Protein AF-A0AAV0NEY0-F1 (afdb_monomer_lite)

Secondary structure (DSSP, 8-state):
----------PPPPPP---PPP-----------------PPPPTTTTTTTS----HHHHHHHHT-HHHHHHHHHHHHHHHS--TTSS-HHHHHHHHHHHHHHHHHTT-GGGSHHHHHHHHHHHHHTTTHHHHGGGGSTHHHHHHHHHHHHHHHTT----S---

pLDDT: mean 70.4, std 19.92, range [29.7, 95.31]

Organism: NCBI:txid586396

Structure (mmCIF, N/CA/C/O backbone):
data_AF-A0AAV0NEY0-F1
#
_entry.id   AF-A0AAV0NEY0-F1
#
loop_
_atom_site.group_PDB
_atom_site.id
_atom_site.type_symbol
_atom_site.label_atom_id
_atom_site.label_alt_id
_atom_site.label_comp_id
_atom_site.label_asym_id
_atom_site.label_entity_id
_atom_site.label_seq_id
_atom_site.pdbx_PDB_ins_code
_atom_site.Cartn_x
_atom_site.Cartn_y
_atom_site.Cartn_z
_atom_site.occupancy
_atom_site.B_iso_or_equiv
_atom_site.auth_seq_id
_atom_site.auth_comp_id
_atom_site.auth_asym_id
_atom_site.auth_atom_id
_atom_site.pdbx_PDB_model_num
ATOM 1 N N . MET A 1 1 ? -3.035 18.380 -6.832 1.00 39.62 1 MET A N 1
ATOM 2 C CA . MET A 1 1 ? -4.337 18.081 -7.464 1.00 39.62 1 MET A CA 1
ATOM 3 C C . MET A 1 1 ? -4.762 16.718 -6.948 1.00 39.62 1 MET A C 1
ATOM 5 O O . MET A 1 1 ? -4.018 15.770 -7.133 1.00 39.62 1 MET A O 1
ATOM 9 N N . HIS A 1 2 ? -5.847 16.659 -6.173 1.00 39.97 2 HIS A N 1
ATOM 10 C CA . HIS A 1 2 ? -6.331 15.442 -5.515 1.00 39.97 2 HIS A CA 1
ATOM 11 C C . HIS A 1 2 ? -7.293 14.680 -6.433 1.00 39.97 2 HIS A C 1
ATOM 13 O O . HIS A 1 2 ? -8.172 15.300 -7.026 1.00 39.97 2 HIS A O 1
ATOM 19 N N . ALA A 1 3 ? -7.174 13.353 -6.484 1.00 38.28 3 ALA A N 1
ATOM 20 C CA . ALA A 1 3 ? -8.188 12.465 -7.046 1.00 38.28 3 ALA A CA 1
ATOM 21 C C . ALA A 1 3 ? -8.306 11.209 -6.170 1.00 38.28 3 ALA A C 1
ATOM 23 O O . ALA A 1 3 ? -7.830 10.131 -6.505 1.00 38.28 3 ALA A O 1
ATOM 24 N N . ILE A 1 4 ? -8.952 11.377 -5.016 1.00 48.00 4 ILE A N 1
ATOM 25 C CA . ILE A 1 4 ? -9.685 10.286 -4.374 1.00 48.00 4 ILE A CA 1
ATOM 26 C C . ILE A 1 4 ? -10.918 10.062 -5.248 1.00 48.00 4 ILE A C 1
ATOM 28 O O . ILE A 1 4 ? -11.619 11.019 -5.583 1.00 48.00 4 ILE A O 1
ATOM 32 N N . ILE A 1 5 ? -11.169 8.816 -5.640 1.00 46.72 5 ILE A N 1
ATOM 33 C CA . ILE A 1 5 ? -12.370 8.420 -6.376 1.00 46.72 5 ILE A CA 1
ATOM 34 C C . ILE A 1 5 ? -13.598 8.813 -5.540 1.00 46.72 5 ILE A C 1
ATOM 36 O O . ILE A 1 5 ? -13.922 8.190 -4.532 1.00 46.72 5 ILE A O 1
ATOM 40 N N . PHE A 1 6 ? -14.257 9.893 -5.957 1.00 36.44 6 PHE A N 1
ATOM 41 C CA . PHE A 1 6 ? -15.523 10.373 -5.420 1.00 36.44 6 PHE A CA 1
ATOM 42 C C . PHE A 1 6 ? -16.633 9.496 -6.014 1.00 36.44 6 PHE A C 1
ATOM 44 O O . PHE A 1 6 ? -16.934 9.594 -7.204 1.00 36.44 6 PHE A O 1
ATOM 51 N N . MET A 1 7 ? -17.273 8.646 -5.209 1.00 42.25 7 MET A N 1
ATOM 52 C CA . MET A 1 7 ? -18.620 8.194 -5.556 1.00 42.25 7 MET A CA 1
ATOM 53 C C . MET A 1 7 ? -19.558 9.377 -5.307 1.00 42.25 7 MET A C 1
ATOM 55 O O . MET A 1 7 ? -19.801 9.779 -4.171 1.00 42.25 7 MET A O 1
ATOM 59 N N . SER A 1 8 ? -20.004 9.985 -6.404 1.00 31.88 8 SER A N 1
ATOM 60 C CA . SER A 1 8 ? -20.960 11.089 -6.440 1.00 31.88 8 SER A CA 1
ATOM 61 C C . SER A 1 8 ? -22.253 10.708 -5.711 1.00 31.88 8 SER A C 1
ATOM 63 O O . SER A 1 8 ? -23.008 9.849 -6.165 1.00 31.88 8 SER A O 1
ATOM 65 N N . SER A 1 9 ? -22.503 11.349 -4.569 1.00 35.34 9 SER A N 1
ATOM 66 C CA . SER A 1 9 ? -23.762 11.249 -3.835 1.00 35.34 9 SER A CA 1
ATOM 67 C C . SER A 1 9 ? -24.767 12.202 -4.480 1.00 35.34 9 SER A C 1
ATOM 69 O O . SER A 1 9 ? -24.727 13.414 -4.267 1.00 35.34 9 SER A O 1
ATOM 71 N N . SER A 1 10 ? -25.638 11.664 -5.332 1.00 36.41 10 SER A N 1
ATOM 72 C CA . SER A 1 10 ? -26.775 12.419 -5.860 1.00 36.41 10 SER A CA 1
ATOM 73 C C . SER A 1 10 ? -27.861 12.468 -4.787 1.00 36.41 10 SER A C 1
ATOM 75 O O . SER A 1 10 ? -28.481 11.458 -4.463 1.00 36.41 10 SER A O 1
ATOM 77 N N . SER A 1 11 ? -28.040 13.654 -4.208 1.00 42.50 11 SER A N 1
ATOM 78 C CA . SER A 1 11 ? -29.039 13.944 -3.182 1.00 42.50 11 SER A CA 1
ATOM 79 C C . SER A 1 11 ? -30.448 13.876 -3.780 1.00 42.50 11 SER A C 1
ATOM 81 O O . SER A 1 11 ? -30.769 14.631 -4.698 1.00 42.50 11 SER A O 1
ATOM 83 N N . LEU A 1 12 ? -31.291 12.973 -3.274 1.00 43.56 12 LEU A N 1
ATOM 84 C CA . LEU A 1 12 ? -32.730 12.973 -3.556 1.00 43.56 12 LEU A CA 1
ATOM 85 C C . LEU A 1 12 ? -33.436 13.949 -2.596 1.00 43.56 12 LEU A C 1
ATOM 87 O O . LEU A 1 12 ? -33.081 13.996 -1.416 1.00 43.56 12 LEU A O 1
ATOM 91 N N . PRO A 1 13 ? -34.428 14.732 -3.057 1.00 36.19 13 PRO A N 1
ATOM 92 C CA . PRO A 1 13 ? -35.074 15.737 -2.226 1.00 36.19 13 PRO A CA 1
ATOM 93 C C . PRO A 1 13 ? -36.064 15.102 -1.237 1.00 36.19 13 PRO A C 1
ATOM 95 O O . PRO A 1 13 ? -36.826 14.199 -1.582 1.00 36.19 13 PRO A O 1
ATOM 98 N N . LEU A 1 14 ? -36.070 15.619 -0.006 1.00 41.03 14 LEU A N 1
ATOM 99 C CA . LEU A 1 14 ? -37.072 15.323 1.022 1.00 41.03 14 LEU A CA 1
ATOM 100 C C . LEU A 1 14 ? -38.441 15.892 0.607 1.00 41.03 14 LEU A C 1
ATOM 102 O O . LEU A 1 14 ? -38.511 17.078 0.267 1.00 41.03 14 LEU A O 1
ATOM 106 N N . PRO A 1 15 ? -39.543 15.122 0.676 1.00 37.88 15 PRO A N 1
ATOM 107 C CA . PRO A 1 15 ? -40.864 15.695 0.503 1.00 37.88 15 PRO A CA 1
ATOM 108 C C . PRO A 1 15 ? -41.267 16.457 1.772 1.00 37.88 15 PRO A C 1
ATOM 110 O O . PRO A 1 15 ? -41.197 15.951 2.892 1.00 37.88 15 PRO A O 1
ATOM 113 N N . SER A 1 16 ? -41.663 17.708 1.547 1.00 36.06 16 SER A N 1
ATOM 114 C CA . SER A 1 16 ? -42.176 18.660 2.526 1.00 36.06 16 SER A CA 1
ATOM 115 C C . SER A 1 16 ? -43.417 18.132 3.247 1.00 36.06 16 SER A C 1
ATOM 117 O O . SER A 1 16 ? -44.298 17.528 2.634 1.00 36.06 16 SER A O 1
ATOM 119 N N . ALA A 1 17 ? -43.495 18.418 4.546 1.00 46.75 17 ALA A N 1
ATOM 120 C CA . ALA A 1 17 ? -44.672 18.196 5.369 1.00 46.75 17 ALA A CA 1
ATOM 121 C C . ALA A 1 17 ? -45.872 18.959 4.785 1.00 46.75 17 ALA A C 1
ATOM 123 O O . ALA A 1 17 ? -45.926 20.187 4.832 1.00 46.75 17 ALA A O 1
ATOM 124 N N . ALA A 1 18 ? -46.840 18.226 4.239 1.00 35.94 18 ALA A N 1
ATOM 125 C CA . ALA A 1 18 ? -48.135 18.761 3.854 1.00 35.94 18 ALA A CA 1
ATOM 126 C C . ALA A 1 18 ? -49.221 18.034 4.654 1.00 35.94 18 ALA A C 1
ATOM 128 O O . ALA A 1 18 ? -49.431 16.833 4.515 1.00 35.94 18 ALA A O 1
ATOM 129 N N . ASN A 1 19 ? -49.837 18.814 5.538 1.00 42.97 19 ASN A N 1
ATOM 130 C CA . ASN A 1 19 ? -51.010 18.561 6.367 1.00 42.97 19 ASN A CA 1
ATOM 131 C C . ASN A 1 19 ? -51.963 17.455 5.876 1.00 42.97 19 ASN A C 1
ATOM 133 O O . ASN A 1 19 ? -52.515 17.544 4.781 1.00 42.97 19 ASN A O 1
ATOM 137 N N . SER A 1 20 ? -52.282 16.507 6.759 1.00 35.06 20 SER A N 1
ATOM 138 C CA . SER A 1 20 ? -53.486 15.681 6.630 1.00 35.06 20 SER A CA 1
ATOM 139 C C . SER A 1 20 ? -54.696 16.441 7.188 1.00 35.06 20 SER A C 1
ATOM 141 O O . SER A 1 20 ? -54.659 16.823 8.361 1.00 35.06 20 SER A O 1
ATOM 143 N N . PRO A 1 21 ? -55.799 16.629 6.439 1.00 34.28 21 PRO A N 1
ATOM 144 C CA . PRO A 1 21 ? -57.088 16.865 7.061 1.00 34.28 21 PRO A CA 1
ATOM 145 C C . PRO A 1 21 ? -57.652 15.526 7.551 1.00 34.28 21 PRO A C 1
ATOM 147 O O . PRO A 1 21 ? -57.571 14.499 6.877 1.00 34.28 21 PRO A O 1
ATOM 150 N N . ALA A 1 22 ? -58.218 15.539 8.755 1.00 47.09 22 ALA A N 1
ATOM 151 C CA . ALA A 1 22 ? -58.978 14.423 9.290 1.00 47.09 22 ALA A CA 1
ATOM 152 C C . ALA A 1 22 ? -60.192 14.137 8.393 1.00 47.09 22 ALA A C 1
ATOM 154 O O . ALA A 1 22 ? -60.943 15.046 8.042 1.00 47.09 22 ALA A O 1
ATOM 155 N N . THR A 1 23 ? -60.431 12.874 8.050 1.00 29.70 23 THR A N 1
ATOM 156 C CA . THR A 1 23 ? -61.740 12.433 7.555 1.00 29.70 23 THR A CA 1
ATOM 157 C C . THR A 1 23 ? -62.033 11.052 8.126 1.00 29.70 23 THR A C 1
ATOM 159 O O . THR A 1 23 ? -61.378 10.067 7.800 1.00 29.70 23 THR A O 1
ATOM 162 N N . GLN A 1 24 ? -62.995 11.022 9.048 1.00 40.56 24 GLN A N 1
ATOM 163 C CA . GLN A 1 24 ? -63.669 9.816 9.515 1.00 40.56 24 GLN A CA 1
ATOM 164 C C . GLN A 1 24 ? -64.516 9.262 8.368 1.00 40.56 24 GLN A C 1
ATOM 166 O O . GLN A 1 24 ? -65.344 10.011 7.860 1.00 40.56 24 GLN A O 1
ATOM 171 N N . THR A 1 25 ? -64.404 7.971 8.036 1.00 30.59 25 THR A N 1
ATOM 172 C CA . THR A 1 25 ? -65.484 7.271 7.320 1.00 30.59 25 THR A CA 1
ATOM 173 C C . THR A 1 25 ? -65.617 5.825 7.792 1.00 30.59 25 THR A C 1
ATOM 175 O O . THR A 1 25 ? -64.640 5.127 8.047 1.00 30.59 25 THR A O 1
ATOM 178 N N . GLN A 1 26 ? -66.883 5.454 7.958 1.00 35.09 26 GLN A N 1
ATOM 179 C CA . GLN A 1 26 ? -67.459 4.286 8.607 1.00 35.09 26 GLN A CA 1
ATOM 180 C C . GLN A 1 26 ? -67.212 2.950 7.893 1.00 35.09 26 GLN A C 1
ATOM 182 O O . GLN A 1 26 ? -66.970 2.878 6.691 1.00 35.09 26 GLN A O 1
ATOM 187 N N . ALA A 1 27 ? -67.369 1.892 8.689 1.00 43.31 27 ALA A N 1
ATOM 188 C CA . ALA A 1 27 ? -67.372 0.489 8.310 1.00 43.31 27 ALA A CA 1
ATOM 189 C C . ALA A 1 27 ? -68.385 0.147 7.204 1.00 43.31 27 ALA A C 1
ATOM 191 O O . ALA A 1 27 ? -69.557 0.498 7.307 1.00 43.31 27 ALA A O 1
ATOM 192 N N . THR A 1 28 ? -67.959 -0.665 6.234 1.00 32.72 28 THR A N 1
ATOM 193 C CA . THR A 1 28 ? -68.831 -1.618 5.531 1.00 32.72 28 THR A CA 1
ATOM 194 C C . THR A 1 28 ? -68.066 -2.909 5.244 1.00 32.72 28 THR A C 1
ATOM 196 O O . THR A 1 28 ? -66.863 -2.911 4.999 1.00 32.72 28 THR A O 1
ATOM 199 N N . ALA A 1 29 ? -68.787 -4.017 5.389 1.00 45.91 29 ALA A N 1
ATOM 200 C CA . ALA A 1 29 ? -68.299 -5.380 5.306 1.00 45.91 29 ALA A CA 1
ATOM 201 C C . ALA A 1 29 ? -68.109 -5.852 3.856 1.00 45.91 29 ALA A C 1
ATOM 203 O O . ALA A 1 29 ? -68.931 -5.549 2.996 1.00 45.91 29 ALA A O 1
ATOM 204 N N . GLY A 1 30 ? -67.096 -6.701 3.651 1.00 42.84 30 GLY A N 1
ATOM 205 C CA . GLY A 1 30 ? -67.006 -7.621 2.516 1.00 42.84 30 GLY A CA 1
ATOM 206 C C . GLY A 1 30 ? -65.854 -7.346 1.552 1.00 42.84 30 GLY A C 1
ATOM 207 O O . GLY A 1 30 ? -65.965 -6.487 0.688 1.00 42.84 30 GLY A O 1
ATOM 208 N N . THR A 1 31 ? -64.773 -8.120 1.688 1.00 35.53 31 THR A N 1
ATOM 209 C CA . THR A 1 31 ? -64.088 -8.932 0.653 1.00 35.53 31 THR A CA 1
ATOM 210 C C . THR A 1 31 ? -62.729 -9.331 1.235 1.00 35.53 31 THR A C 1
ATOM 212 O O . THR A 1 31 ? -61.956 -8.490 1.684 1.00 35.53 31 THR A O 1
ATOM 215 N N . VAL A 1 32 ? -62.486 -10.639 1.335 1.00 51.59 32 VAL A N 1
ATOM 216 C CA . VAL A 1 32 ? -61.225 -11.210 1.820 1.00 51.59 32 VAL A CA 1
ATOM 217 C C . VAL A 1 32 ? -60.189 -11.034 0.715 1.00 51.59 32 VAL A C 1
ATOM 219 O O . VAL A 1 32 ? -60.014 -11.913 -0.124 1.00 51.59 32 VAL A O 1
ATOM 222 N N . ASP A 1 33 ? -59.514 -9.890 0.709 1.00 45.00 33 ASP A N 1
ATOM 223 C CA . ASP A 1 33 ? -58.322 -9.708 -0.105 1.00 45.00 33 ASP A CA 1
ATOM 224 C C . ASP A 1 33 ? -57.155 -10.366 0.625 1.00 45.00 33 ASP A C 1
ATOM 226 O O . ASP A 1 33 ? -56.686 -9.916 1.673 1.00 45.00 33 ASP A O 1
ATOM 230 N N . HIS A 1 34 ? -56.717 -11.495 0.078 1.00 52.09 34 HIS A N 1
ATOM 231 C CA . HIS A 1 34 ? -55.514 -12.196 0.488 1.00 52.09 34 HIS A CA 1
ATOM 232 C C . HIS A 1 34 ? -54.315 -11.285 0.190 1.00 52.09 34 HIS A C 1
ATOM 234 O O . HIS A 1 34 ? -53.709 -11.366 -0.878 1.00 52.09 34 HIS A O 1
ATOM 240 N N . VAL A 1 35 ? -53.988 -10.375 1.113 1.00 61.19 35 VAL A N 1
ATOM 241 C CA . VAL A 1 35 ? -52.752 -9.593 1.057 1.00 61.19 35 VAL A CA 1
ATOM 242 C C . VAL A 1 35 ? -51.623 -10.608 1.061 1.00 61.19 35 VAL A C 1
ATOM 244 O O . VAL A 1 35 ? -51.331 -11.234 2.080 1.00 61.19 35 VAL A O 1
ATOM 247 N N . SER A 1 36 ? -51.032 -10.827 -0.112 1.00 55.56 36 SER A N 1
ATOM 248 C CA . SER A 1 36 ? -49.870 -11.681 -0.279 1.00 55.56 36 SER A CA 1
ATOM 249 C C . SER A 1 36 ? -48.720 -11.005 0.457 1.00 55.56 36 SER A C 1
ATOM 251 O O . SER A 1 36 ? -48.014 -10.157 -0.084 1.00 55.56 36 SER A O 1
ATOM 253 N N . SER A 1 37 ? -48.617 -11.316 1.748 1.00 59.84 37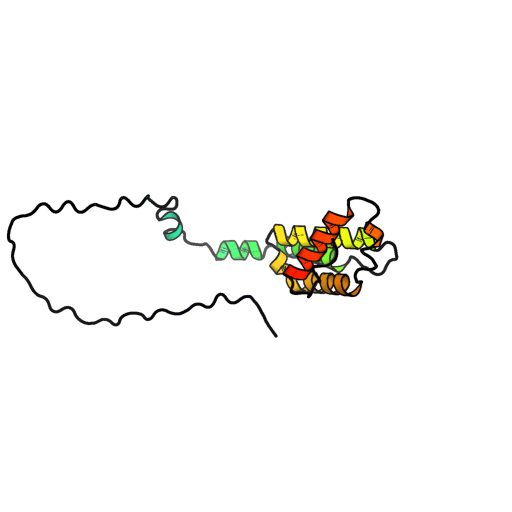 SER A N 1
ATOM 254 C CA . SER A 1 37 ? -47.580 -10.836 2.642 1.00 59.84 37 SER A CA 1
ATOM 255 C C . SER A 1 37 ? -46.258 -11.347 2.090 1.00 59.84 37 SER A C 1
ATOM 257 O O . SER A 1 37 ? -45.952 -12.536 2.178 1.00 59.84 37 SER A O 1
ATOM 259 N N . ALA A 1 38 ? -45.513 -10.469 1.420 1.00 65.81 38 ALA A N 1
ATOM 260 C CA . ALA A 1 38 ? -44.189 -10.797 0.929 1.00 65.81 38 ALA A CA 1
ATOM 261 C C . ALA A 1 38 ? -43.326 -11.170 2.140 1.00 65.81 38 ALA A C 1
ATOM 263 O O . ALA A 1 38 ? -42.971 -10.313 2.950 1.00 65.81 38 ALA A O 1
ATOM 264 N N . SER A 1 39 ? -43.021 -12.461 2.288 1.00 70.50 39 SER A N 1
ATOM 265 C CA . SER A 1 39 ? -42.171 -12.975 3.356 1.00 70.50 39 SER A CA 1
ATOM 266 C C . SER A 1 39 ? -40.723 -12.589 3.062 1.00 70.50 39 SER A C 1
ATOM 268 O O . SER A 1 39 ? -39.944 -13.382 2.527 1.00 70.50 39 SER A O 1
ATOM 270 N N . LEU A 1 40 ? -40.361 -11.340 3.348 1.00 76.81 40 LEU A N 1
ATOM 271 C CA . LEU A 1 40 ? -38.971 -10.923 3.255 1.00 76.81 40 LEU A CA 1
ATOM 272 C C . LEU A 1 40 ? -38.159 -11.715 4.288 1.00 76.81 40 LEU A C 1
ATOM 274 O O . LEU A 1 40 ? -38.552 -11.779 5.459 1.00 76.81 40 LEU A O 1
ATOM 278 N N . PRO A 1 41 ? -37.044 -12.342 3.881 1.00 75.81 41 PRO A N 1
ATOM 279 C CA . PRO A 1 41 ? -36.203 -13.067 4.813 1.00 75.81 41 PRO A CA 1
ATOM 280 C C . PRO A 1 41 ? -35.654 -12.092 5.854 1.00 75.81 41 PRO A C 1
ATOM 282 O O . PRO A 1 41 ? -35.173 -11.003 5.530 1.00 75.81 41 PRO A O 1
ATOM 285 N N . ARG A 1 42 ? -35.745 -12.487 7.127 1.00 79.25 42 ARG A N 1
ATOM 286 C CA . ARG A 1 42 ? -35.181 -11.723 8.241 1.00 79.25 42 ARG A CA 1
ATOM 287 C C . ARG A 1 42 ? -33.690 -11.497 7.981 1.00 79.25 42 ARG A C 1
ATOM 289 O O . ARG A 1 42 ? -32.975 -12.418 7.589 1.00 79.25 42 ARG A O 1
ATOM 296 N N . THR A 1 43 ? -33.219 -10.278 8.229 1.00 84.56 43 THR A N 1
ATOM 297 C CA . THR A 1 43 ? -31.796 -9.962 8.105 1.00 84.56 43 THR A CA 1
ATOM 298 C C . THR A 1 43 ? -30.993 -10.805 9.097 1.00 84.56 43 THR A C 1
ATOM 300 O O . THR A 1 43 ? -31.380 -10.949 10.258 1.00 84.56 43 THR A O 1
ATOM 303 N N . VAL A 1 44 ? -29.844 -11.331 8.660 1.00 85.75 44 VAL A N 1
ATOM 304 C CA . VAL A 1 44 ? -28.920 -12.090 9.531 1.00 85.75 44 VAL A CA 1
ATOM 305 C C . VAL A 1 44 ? -28.398 -11.261 10.712 1.00 85.75 44 VAL A C 1
ATOM 307 O O . VAL A 1 44 ? -27.903 -11.806 11.690 1.00 85.75 44 VAL A O 1
ATOM 310 N N . TRP A 1 45 ? -28.551 -9.939 10.635 1.00 83.31 45 TRP A N 1
ATOM 311 C CA . TRP A 1 45 ? -28.048 -8.967 11.597 1.00 83.31 45 TRP A CA 1
ATOM 312 C C . TRP A 1 45 ? -29.101 -8.466 12.597 1.00 83.31 45 TRP A C 1
ATOM 314 O O . TRP A 1 45 ? -28.743 -7.920 13.643 1.00 83.31 45 TRP A O 1
ATOM 324 N N . GLY A 1 46 ? -30.395 -8.642 12.299 1.00 82.44 46 GLY A N 1
ATOM 325 C CA . GLY A 1 46 ? -31.489 -8.110 13.114 1.00 82.44 46 GLY A CA 1
ATOM 326 C C . GLY A 1 46 ? -31.270 -6.640 13.498 1.00 82.44 46 GLY A C 1
ATOM 327 O O . GLY A 1 46 ? -30.900 -5.823 12.658 1.00 82.44 46 GLY A O 1
ATOM 328 N N . ASN A 1 47 ? -31.441 -6.335 14.787 1.00 82.12 47 ASN A N 1
ATOM 329 C CA . ASN A 1 47 ? -31.216 -5.001 15.355 1.00 82.12 47 ASN A CA 1
ATOM 330 C C . ASN A 1 47 ? -29.870 -4.898 16.102 1.00 82.12 47 ASN A C 1
ATOM 332 O O . ASN A 1 47 ? -29.630 -3.908 16.787 1.00 82.12 47 ASN A O 1
ATOM 336 N N . GLY A 1 48 ? -28.994 -5.907 16.003 1.00 79.25 48 GLY A N 1
ATOM 337 C CA . GLY A 1 48 ? -27.799 -6.028 16.850 1.00 79.25 48 GLY A CA 1
ATOM 338 C C . GLY A 1 48 ? -26.783 -4.893 16.686 1.00 79.25 48 GLY A C 1
ATOM 339 O O . GLY A 1 48 ? -26.100 -4.541 17.639 1.00 79.25 48 GLY A O 1
ATOM 340 N N . PHE A 1 49 ? -26.721 -4.268 15.507 1.00 78.38 49 PHE A N 1
ATOM 341 C CA . PHE A 1 49 ? -25.871 -3.093 15.274 1.00 78.38 49 PHE A CA 1
ATOM 342 C C . PHE A 1 49 ? -26.484 -1.780 15.758 1.00 78.38 49 PHE A C 1
ATOM 344 O O . PHE A 1 49 ? -25.760 -0.805 15.932 1.00 78.38 49 PHE A O 1
ATOM 351 N N . LEU A 1 50 ? -27.803 -1.736 15.958 1.00 79.31 50 LEU A N 1
ATOM 352 C CA . LEU A 1 50 ? -28.505 -0.517 16.361 1.00 79.31 50 LEU A CA 1
ATOM 353 C C . LEU A 1 50 ? -28.388 -0.261 17.869 1.00 79.31 50 LEU A C 1
ATOM 355 O O . LEU A 1 50 ? -28.461 0.885 18.295 1.00 79.31 50 LEU A O 1
ATOM 359 N N . ASP A 1 51 ? -28.179 -1.317 18.659 1.00 76.56 51 ASP A N 1
ATOM 360 C CA . ASP A 1 51 ? -28.061 -1.255 20.124 1.00 76.56 51 ASP A CA 1
ATOM 361 C C . ASP A 1 51 ? -26.599 -1.153 20.610 1.00 76.56 51 ASP A C 1
ATOM 363 O O . ASP A 1 51 ? -26.309 -1.097 21.805 1.00 76.56 51 ASP A O 1
ATOM 367 N N . HIS A 1 52 ? -25.631 -1.120 19.688 1.00 73.81 52 HIS A N 1
ATOM 368 C CA . HIS A 1 52 ? -24.225 -1.034 20.059 1.00 73.81 52 HIS A CA 1
ATOM 369 C C . HIS A 1 52 ? -23.803 0.414 20.331 1.00 73.81 52 HIS A C 1
ATOM 371 O O . HIS A 1 52 ? -23.661 1.234 19.421 1.00 73.81 52 HIS A O 1
ATOM 377 N N . ARG A 1 53 ? -23.531 0.725 21.601 1.00 75.62 53 ARG A N 1
ATOM 378 C CA . ARG A 1 53 ? -22.816 1.947 21.985 1.00 75.62 53 ARG A CA 1
ATOM 379 C C . ARG A 1 53 ? -21.317 1.734 21.807 1.00 75.62 53 ARG A C 1
ATOM 381 O O . ARG A 1 53 ? -20.693 1.025 22.591 1.00 75.62 53 ARG A O 1
ATOM 388 N N . PHE A 1 54 ? -20.740 2.394 20.808 1.00 74.12 54 PHE A N 1
ATOM 389 C CA . PHE A 1 54 ? -19.292 2.449 20.651 1.00 74.12 54 PHE A CA 1
ATOM 390 C C . PHE A 1 54 ? -18.656 3.196 21.828 1.00 74.12 54 PHE A C 1
ATOM 392 O O . PHE A 1 54 ? -18.936 4.375 22.059 1.00 74.12 54 PHE A O 1
ATOM 399 N N . ASP A 1 55 ? -17.769 2.520 22.556 1.00 83.06 55 ASP A N 1
ATOM 400 C CA . ASP A 1 55 ? -16.907 3.167 23.539 1.00 83.06 55 ASP A CA 1
ATOM 401 C C . ASP A 1 55 ? -15.697 3.791 22.833 1.00 83.06 55 ASP A C 1
ATOM 403 O O . ASP A 1 55 ? -14.612 3.219 22.714 1.00 83.06 55 ASP A O 1
ATOM 407 N N . TYR A 1 56 ? -15.906 5.006 22.335 1.00 79.38 56 TYR A N 1
ATOM 408 C CA . TYR A 1 56 ? -14.857 5.789 21.692 1.00 79.38 56 TYR A CA 1
ATOM 409 C C . TYR A 1 56 ? -13.686 6.101 22.635 1.00 79.38 56 TYR A C 1
ATOM 411 O O . TYR A 1 56 ? -12.571 6.324 22.157 1.00 79.38 56 TYR A O 1
ATOM 419 N N . ALA A 1 57 ? -13.905 6.122 23.955 1.00 84.38 57 ALA A N 1
ATOM 420 C CA . ALA A 1 57 ? -12.869 6.472 24.918 1.00 84.38 57 ALA A CA 1
ATOM 421 C C . ALA A 1 57 ? -11.842 5.342 25.065 1.00 84.38 57 ALA A C 1
ATOM 423 O O . ALA A 1 57 ? -10.638 5.601 24.971 1.00 84.38 57 ALA A O 1
ATOM 424 N N . SER A 1 58 ? -12.288 4.090 25.212 1.00 81.06 58 SER A N 1
ATOM 425 C CA . SER A 1 58 ? -11.373 2.938 25.233 1.00 81.06 58 SER A CA 1
ATOM 426 C C . SER A 1 58 ? -10.680 2.717 23.888 1.00 81.06 58 SER A C 1
ATOM 428 O O . SER A 1 58 ? -9.485 2.414 23.857 1.00 81.06 58 SER A O 1
ATOM 430 N N . LEU A 1 59 ? -11.371 2.951 22.767 1.00 79.00 59 LEU A N 1
ATOM 431 C CA . LEU A 1 59 ? -10.772 2.840 21.435 1.00 79.00 59 LEU A CA 1
ATOM 432 C C . LEU A 1 59 ? -9.645 3.864 21.221 1.00 79.00 59 LEU A C 1
ATOM 434 O O . LEU A 1 59 ? -8.561 3.504 20.758 1.00 79.00 59 LEU A O 1
ATOM 438 N N . GLN A 1 60 ? -9.849 5.122 21.627 1.00 77.12 60 GLN A N 1
ATOM 439 C CA . GLN A 1 60 ? -8.790 6.135 21.580 1.00 77.12 60 GLN A CA 1
ATOM 440 C C . 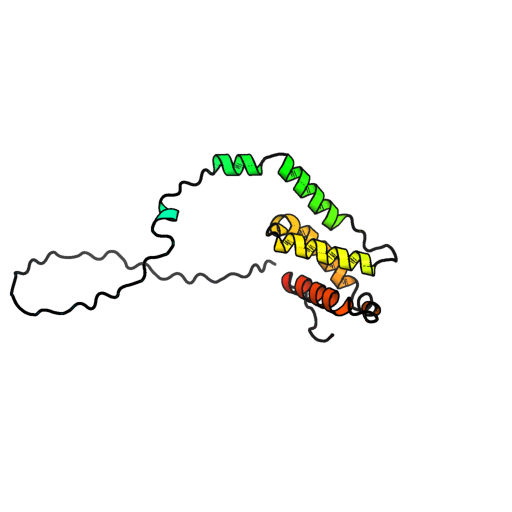GLN A 1 60 ? -7.632 5.834 22.538 1.00 77.12 60 GLN A C 1
ATOM 442 O O . GLN A 1 60 ? -6.478 6.082 22.187 1.00 77.12 60 GLN A O 1
ATOM 447 N N . ALA A 1 61 ? -7.910 5.298 23.729 1.00 80.50 61 ALA A N 1
ATOM 448 C CA . ALA A 1 61 ? -6.864 4.893 24.666 1.00 80.50 61 ALA A CA 1
ATOM 449 C C . ALA A 1 61 ? -5.977 3.783 24.076 1.00 80.50 61 ALA A C 1
ATOM 451 O O . ALA A 1 61 ? -4.753 3.847 24.194 1.00 80.50 61 ALA A O 1
ATOM 452 N N . ASN A 1 62 ? -6.575 2.816 23.373 1.00 72.62 62 ASN A N 1
ATOM 453 C CA . ASN A 1 62 ? -5.841 1.765 22.667 1.00 72.62 62 ASN A CA 1
ATOM 454 C C . ASN A 1 62 ? -5.017 2.311 21.494 1.00 72.62 62 ASN A C 1
ATOM 456 O O . ASN A 1 62 ? -3.860 1.924 21.335 1.00 72.62 62 ASN A O 1
ATOM 460 N N . HIS A 1 63 ? -5.566 3.253 20.723 1.00 69.50 63 HIS A N 1
ATOM 461 C CA . HIS A 1 63 ? -4.844 3.907 19.627 1.00 69.50 63 HIS A CA 1
ATOM 462 C C . HIS A 1 63 ? -3.612 4.694 20.106 1.00 69.50 63 HIS A C 1
ATOM 464 O O . HIS A 1 63 ? -2.612 4.771 19.401 1.00 69.50 63 HIS A O 1
ATOM 470 N N . LYS A 1 64 ? -3.654 5.245 21.325 1.00 73.69 64 LYS A N 1
ATOM 471 C CA . LYS A 1 64 ? -2.548 6.006 21.931 1.00 73.69 64 LYS A CA 1
ATOM 472 C C . LYS A 1 64 ? -1.516 5.140 22.654 1.00 73.69 64 LYS A C 1
ATOM 474 O O . LYS A 1 64 ? -0.614 5.687 23.291 1.00 73.69 64 LYS A O 1
ATOM 479 N N . GLN A 1 65 ? -1.628 3.811 22.611 1.00 78.69 65 GLN A N 1
ATOM 480 C CA . GLN A 1 65 ? -0.637 2.975 23.276 1.00 78.69 65 GLN A CA 1
ATOM 481 C C . GLN A 1 65 ? 0.739 3.150 22.617 1.00 78.69 65 GLN A C 1
ATOM 483 O O . GLN A 1 65 ? 0.853 3.036 21.397 1.00 78.69 65 GLN A O 1
ATOM 488 N N . PRO A 1 66 ? 1.815 3.336 23.404 1.00 79.75 66 PRO A N 1
ATOM 489 C CA . PRO A 1 66 ? 3.154 3.579 22.866 1.00 79.75 66 PRO A CA 1
ATOM 490 C C . PRO A 1 66 ? 3.640 2.435 21.967 1.00 79.75 66 PRO A C 1
ATOM 492 O O . PRO A 1 66 ? 4.388 2.662 21.024 1.00 79.75 66 PRO A O 1
ATOM 495 N N . LYS A 1 67 ? 3.160 1.207 22.208 1.00 85.06 67 LYS A N 1
ATOM 496 C CA . LYS A 1 67 ? 3.451 0.036 21.372 1.00 85.06 67 LYS A CA 1
ATOM 497 C C . LYS A 1 67 ? 2.991 0.209 19.918 1.00 85.06 67 LYS A C 1
ATOM 499 O O . LYS A 1 67 ? 3.692 -0.250 19.023 1.00 85.06 67 LYS A O 1
ATOM 504 N N . HIS A 1 68 ? 1.851 0.867 19.682 1.00 84.31 68 HIS A N 1
ATOM 505 C CA . HIS A 1 68 ? 1.338 1.118 18.332 1.00 84.31 68 HIS A CA 1
ATOM 506 C C . HIS A 1 68 ? 2.270 2.051 17.556 1.00 84.31 68 HIS A C 1
ATOM 508 O O . HIS A 1 68 ? 2.653 1.747 16.430 1.00 84.31 68 HIS A O 1
ATOM 514 N N . GLU A 1 69 ? 2.688 3.153 18.182 1.00 87.25 69 GLU A N 1
ATOM 515 C CA . GLU A 1 69 ? 3.577 4.125 17.541 1.00 87.25 69 GLU A CA 1
ATOM 516 C C . GLU A 1 69 ? 4.969 3.551 17.270 1.00 87.25 69 GLU A C 1
ATOM 518 O O . GLU A 1 69 ? 5.529 3.802 16.203 1.00 87.25 69 GLU A O 1
ATOM 523 N N . VAL A 1 70 ? 5.502 2.726 18.178 1.00 91.62 70 VAL A N 1
ATOM 524 C CA . VAL A 1 70 ? 6.777 2.025 17.958 1.00 91.62 70 VAL A CA 1
ATOM 525 C C . VAL A 1 70 ? 6.684 1.103 16.742 1.00 91.62 70 VAL A C 1
ATOM 527 O O . VAL A 1 70 ? 7.507 1.209 15.835 1.00 91.62 70 VAL A O 1
ATOM 530 N N . LEU A 1 71 ? 5.652 0.256 16.676 1.00 90.75 71 LEU A N 1
ATOM 531 C CA . LEU A 1 71 ? 5.477 -0.669 15.554 1.00 90.75 71 LEU A CA 1
ATOM 532 C C . LEU A 1 71 ? 5.241 0.077 14.235 1.00 90.75 71 LEU A C 1
ATOM 534 O O . LEU A 1 71 ? 5.773 -0.294 13.191 1.00 90.75 71 LEU A O 1
ATOM 538 N N . LYS A 1 72 ? 4.482 1.175 14.275 1.00 91.25 72 LYS A N 1
ATOM 539 C CA . LYS A 1 72 ? 4.266 2.036 13.112 1.00 91.25 72 LYS A CA 1
ATOM 540 C C . LYS A 1 72 ? 5.579 2.630 12.604 1.00 91.25 72 LYS A C 1
ATOM 542 O O . LYS A 1 72 ? 5.815 2.635 11.398 1.00 91.25 72 LYS A O 1
ATOM 547 N N . GLN A 1 73 ? 6.446 3.109 13.493 1.00 91.50 73 GLN A N 1
ATOM 548 C CA . GLN A 1 73 ? 7.765 3.610 13.103 1.00 91.50 73 GLN A CA 1
ATOM 549 C C . GLN A 1 73 ? 8.665 2.510 12.536 1.00 91.50 73 GLN A C 1
ATOM 551 O O . GLN A 1 73 ? 9.388 2.759 11.574 1.00 91.50 73 GLN A O 1
ATOM 556 N N . GLU A 1 74 ? 8.599 1.299 13.083 1.00 91.94 74 GLU A N 1
ATOM 557 C CA . GLU A 1 74 ? 9.351 0.149 12.582 1.00 91.94 74 GLU A CA 1
ATOM 558 C C . GLU A 1 74 ? 8.934 -0.219 11.152 1.00 91.94 74 GLU A C 1
ATOM 560 O O . GLU A 1 74 ? 9.787 -0.331 10.271 1.00 91.94 74 GLU A O 1
ATOM 565 N N . VAL A 1 75 ? 7.627 -0.296 10.879 1.00 91.88 75 VAL A N 1
ATOM 566 C CA . VAL A 1 75 ? 7.112 -0.530 9.519 1.00 91.88 75 VAL A CA 1
ATOM 567 C C . VAL A 1 75 ? 7.517 0.598 8.576 1.00 91.88 75 VAL A C 1
ATOM 569 O O . VAL A 1 75 ? 8.011 0.327 7.483 1.00 91.88 75 VAL A O 1
ATOM 572 N N . ARG A 1 76 ? 7.389 1.860 9.003 1.00 91.94 76 ARG A N 1
ATOM 573 C CA . ARG A 1 76 ? 7.845 3.018 8.219 1.00 91.94 76 ARG A CA 1
ATOM 574 C C . ARG A 1 76 ? 9.320 2.889 7.845 1.00 91.94 76 ARG A C 1
ATOM 576 O O . ARG A 1 76 ? 9.674 3.115 6.692 1.00 91.94 76 ARG A O 1
ATOM 583 N N . LYS A 1 77 ? 10.169 2.513 8.801 1.00 90.00 77 LYS A N 1
ATOM 584 C CA . LYS A 1 77 ? 11.597 2.303 8.563 1.00 90.00 77 LYS A CA 1
ATOM 585 C C . LYS A 1 77 ? 11.819 1.195 7.538 1.00 90.00 77 LYS A C 1
ATOM 587 O O . LYS A 1 77 ? 12.539 1.428 6.582 1.00 90.00 77 LYS A O 1
ATOM 592 N N . MET A 1 78 ? 11.151 0.048 7.667 1.00 88.75 78 MET A N 1
ATOM 593 C CA . MET A 1 78 ? 11.266 -1.040 6.684 1.00 88.75 78 MET A CA 1
ATOM 594 C C . MET A 1 78 ? 10.854 -0.612 5.264 1.00 88.75 78 MET A C 1
ATOM 596 O O . MET A 1 78 ? 11.451 -1.073 4.295 1.00 88.75 78 MET A O 1
ATOM 600 N N . VAL A 1 79 ? 9.873 0.288 5.129 1.00 87.44 79 VAL A N 1
ATOM 601 C CA . VAL A 1 79 ? 9.463 0.835 3.823 1.00 87.44 79 VAL A CA 1
ATOM 602 C C . VAL A 1 79 ? 10.507 1.821 3.263 1.00 87.44 79 VAL A C 1
ATOM 604 O O . VAL A 1 79 ? 10.806 1.769 2.069 1.00 87.44 79 VAL A O 1
ATOM 607 N N . ILE A 1 80 ? 11.085 2.694 4.102 1.00 82.25 80 ILE A N 1
ATOM 608 C CA . ILE A 1 80 ? 11.998 3.777 3.679 1.00 82.25 80 ILE A CA 1
ATOM 609 C C . ILE A 1 80 ? 13.464 3.330 3.534 1.00 82.25 80 ILE A C 1
ATOM 611 O O . ILE A 1 80 ? 14.090 3.677 2.532 1.00 82.25 80 ILE A O 1
ATOM 615 N N . ASP A 1 81 ? 14.021 2.605 4.513 1.00 72.75 81 ASP A N 1
ATOM 616 C CA . ASP A 1 81 ? 15.476 2.374 4.687 1.00 72.75 81 ASP A CA 1
ATOM 617 C C . ASP A 1 81 ? 16.126 1.552 3.573 1.00 72.75 81 ASP A C 1
ATOM 619 O O . ASP A 1 81 ? 17.348 1.452 3.485 1.00 72.75 81 ASP A O 1
ATOM 623 N N . TYR A 1 82 ? 15.324 0.932 2.724 1.00 61.66 82 TYR A N 1
ATOM 624 C CA . TYR A 1 82 ? 15.812 0.005 1.726 1.00 61.66 82 TYR A CA 1
ATOM 625 C C . TYR A 1 82 ? 16.355 0.815 0.528 1.00 61.66 82 TYR A C 1
ATOM 627 O O . TYR A 1 82 ? 15.630 1.142 -0.410 1.00 61.66 82 TYR A O 1
ATOM 635 N N . ASP A 1 83 ? 17.619 1.234 0.576 1.00 56.38 83 ASP A N 1
ATOM 636 C CA . ASP A 1 83 ? 18.253 2.034 -0.480 1.00 56.38 83 ASP A CA 1
ATOM 637 C C . ASP A 1 83 ? 18.305 1.246 -1.803 1.00 56.38 83 ASP A C 1
ATOM 639 O O . ASP A 1 83 ? 18.780 0.117 -1.855 1.00 56.38 83 ASP A O 1
ATOM 643 N N . VAL A 1 84 ? 17.780 1.811 -2.891 1.00 57.00 84 VAL A N 1
ATOM 644 C CA . VAL A 1 84 ? 17.724 1.131 -4.206 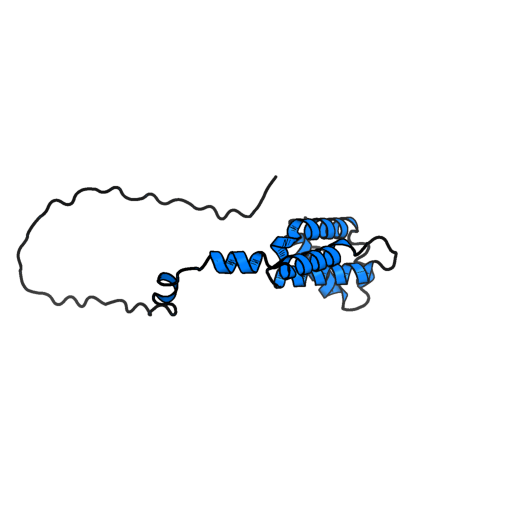1.00 57.00 84 VAL A CA 1
ATOM 645 C C . VAL A 1 84 ? 19.029 1.337 -5.000 1.00 57.00 84 VAL A C 1
ATOM 647 O O . VAL A 1 84 ? 19.170 0.876 -6.129 1.00 57.00 84 VAL A O 1
ATOM 650 N N . LYS A 1 85 ? 20.005 2.034 -4.402 1.00 53.41 85 LYS A N 1
ATOM 651 C CA . LYS A 1 85 ? 21.228 2.509 -5.063 1.00 53.41 85 LYS A CA 1
ATOM 652 C C . LYS A 1 85 ? 22.390 1.511 -5.121 1.00 53.41 85 LYS A C 1
ATOM 654 O O . LYS A 1 85 ? 23.354 1.785 -5.830 1.00 53.41 85 LYS A O 1
ATOM 659 N N . SER A 1 86 ? 22.351 0.383 -4.414 1.00 46.88 86 SER A N 1
ATOM 660 C CA . SER A 1 86 ? 23.420 -0.626 -4.483 1.00 46.88 86 SER A CA 1
ATOM 661 C C . SER A 1 86 ? 23.167 -1.627 -5.613 1.00 46.88 86 SER A C 1
ATOM 663 O O . SER A 1 86 ? 22.065 -2.152 -5.730 1.00 46.88 86 SER A O 1
ATOM 665 N N . GLY A 1 87 ? 24.199 -1.901 -6.419 1.00 47.22 87 GLY A N 1
ATOM 666 C CA . GLY A 1 87 ? 24.193 -2.708 -7.652 1.00 47.22 87 GLY A CA 1
ATOM 667 C C . GLY A 1 87 ? 23.760 -4.183 -7.561 1.00 47.22 87 GLY A C 1
ATOM 668 O O . GLY A 1 87 ? 23.950 -4.899 -8.532 1.00 47.22 87 GLY A O 1
ATOM 669 N N . ASP A 1 88 ? 23.130 -4.601 -6.460 1.00 51.00 88 ASP A N 1
ATOM 670 C CA . ASP A 1 88 ? 22.425 -5.882 -6.265 1.00 51.00 88 ASP A CA 1
ATOM 671 C C . ASP A 1 88 ? 20.892 -5.641 -6.226 1.00 51.00 88 ASP A C 1
ATOM 673 O O . ASP A 1 88 ? 20.156 -6.149 -5.377 1.00 51.00 88 ASP A O 1
ATOM 677 N N . SER A 1 89 ? 20.419 -4.754 -7.107 1.00 61.81 89 SER A N 1
ATOM 678 C CA . SER A 1 89 ? 19.184 -3.967 -6.940 1.00 61.81 89 SER A CA 1
ATOM 679 C C . SER A 1 89 ? 17.872 -4.753 -7.147 1.00 61.81 89 SER A C 1
ATOM 681 O O . SER A 1 89 ? 16.851 -4.430 -6.541 1.00 61.81 89 SER A O 1
ATOM 683 N N . GLU A 1 90 ? 17.872 -5.830 -7.938 1.00 65.88 90 GLU A N 1
ATOM 684 C CA . GLU A 1 90 ? 16.634 -6.497 -8.390 1.00 65.88 90 GLU A CA 1
ATOM 685 C C . GLU A 1 90 ? 15.896 -7.266 -7.281 1.00 65.88 90 GLU A C 1
ATOM 687 O O . GLU A 1 90 ? 14.711 -7.023 -7.029 1.00 65.88 90 GLU A O 1
ATOM 692 N N . SER A 1 91 ? 16.595 -8.155 -6.559 1.00 71.06 91 SER A N 1
ATOM 693 C CA . SER A 1 91 ? 16.015 -8.894 -5.419 1.00 71.06 91 SER A CA 1
ATOM 694 C C . SER A 1 91 ? 15.527 -7.937 -4.333 1.00 71.06 91 SER A C 1
ATOM 696 O O . SER A 1 91 ? 14.507 -8.168 -3.685 1.00 71.06 91 SER A O 1
ATOM 698 N N . HIS A 1 92 ? 16.244 -6.828 -4.172 1.00 75.62 92 HIS A N 1
ATOM 699 C CA . HIS A 1 92 ? 15.956 -5.805 -3.186 1.00 75.62 92 HIS A CA 1
ATOM 700 C C . HIS A 1 92 ? 14.629 -5.087 -3.514 1.00 75.62 92 HIS A C 1
ATOM 702 O O . HIS A 1 92 ? 13.757 -4.905 -2.662 1.00 75.62 92 HIS A O 1
ATOM 708 N N . ILE A 1 93 ? 14.405 -4.729 -4.779 1.00 78.88 93 ILE A N 1
ATOM 709 C CA . ILE A 1 93 ? 13.146 -4.104 -5.208 1.00 78.88 93 ILE A CA 1
ATOM 710 C C . ILE A 1 93 ? 11.973 -5.083 -5.113 1.00 78.88 93 ILE A C 1
ATOM 712 O O . ILE A 1 93 ? 10.886 -4.701 -4.670 1.00 78.88 93 ILE A O 1
ATOM 716 N N . ALA A 1 94 ? 12.183 -6.344 -5.485 1.00 80.81 94 ALA A N 1
ATOM 717 C CA . ALA A 1 94 ? 11.178 -7.394 -5.381 1.00 80.81 94 ALA A CA 1
ATOM 718 C C . ALA A 1 94 ? 10.660 -7.576 -3.941 1.00 80.81 94 ALA A C 1
ATOM 720 O O . ALA A 1 94 ? 9.443 -7.625 -3.724 1.00 80.81 94 ALA A O 1
ATOM 721 N N . ASP A 1 95 ? 11.556 -7.616 -2.955 1.00 84.25 95 ASP A N 1
ATOM 722 C CA . ASP A 1 95 ? 11.184 -7.685 -1.537 1.00 84.25 95 ASP A CA 1
ATOM 723 C C . ASP A 1 95 ? 10.513 -6.385 -1.055 1.00 84.25 95 ASP A C 1
ATOM 725 O O . ASP A 1 95 ? 9.537 -6.434 -0.301 1.00 84.25 95 ASP A O 1
ATOM 729 N N . LYS A 1 96 ? 10.925 -5.243 -1.625 1.00 86.00 96 LYS A N 1
ATOM 730 C CA . LYS A 1 96 ? 10.207 -3.952 -1.657 1.00 86.00 96 LYS A CA 1
ATOM 731 C C . LYS A 1 96 ? 8.709 -4.084 -1.865 1.00 86.00 96 LYS A C 1
ATOM 733 O O . LYS A 1 96 ? 7.864 -3.780 -1.019 1.00 86.00 96 LYS A O 1
ATOM 738 N N . LEU A 1 97 ? 8.396 -4.535 -3.067 1.00 89.44 97 LEU A N 1
ATOM 739 C CA . LEU A 1 97 ? 7.032 -4.634 -3.552 1.00 89.44 97 LEU A CA 1
ATOM 740 C C . LEU A 1 97 ? 6.224 -5.643 -2.726 1.00 89.44 97 LEU A C 1
ATOM 742 O O . LEU A 1 97 ? 5.041 -5.417 -2.478 1.00 89.44 97 LEU A O 1
ATOM 746 N N . ARG A 1 98 ? 6.857 -6.716 -2.230 1.00 90.88 98 ARG A N 1
ATOM 747 C CA . ARG A 1 98 ? 6.221 -7.677 -1.310 1.00 90.88 98 ARG A CA 1
ATOM 748 C C . ARG A 1 98 ? 5.864 -7.049 0.036 1.00 90.88 98 ARG A C 1
ATOM 750 O O . ARG A 1 98 ? 4.765 -7.291 0.532 1.00 90.88 98 ARG A O 1
ATOM 757 N N . LEU A 1 99 ? 6.755 -6.243 0.617 1.00 92.75 99 LEU A N 1
ATOM 758 C CA . LEU A 1 99 ? 6.477 -5.532 1.867 1.00 92.75 99 LEU A CA 1
ATOM 759 C C . LEU A 1 99 ? 5.297 -4.568 1.696 1.00 92.75 99 LEU A C 1
ATOM 761 O O . LEU A 1 99 ? 4.381 -4.568 2.519 1.00 92.75 99 LEU A O 1
ATOM 765 N N . ILE A 1 100 ? 5.286 -3.793 0.607 1.00 93.19 100 ILE A N 1
ATOM 766 C CA . ILE A 1 100 ? 4.185 -2.873 0.287 1.00 93.19 100 ILE A CA 1
ATOM 767 C C . ILE A 1 100 ? 2.869 -3.641 0.128 1.00 93.19 100 ILE A C 1
ATOM 769 O O . ILE A 1 100 ? 1.857 -3.246 0.709 1.00 93.19 100 ILE A O 1
ATOM 773 N N . ASP A 1 101 ? 2.880 -4.759 -0.602 1.00 94.25 101 ASP A N 1
ATOM 774 C CA . ASP A 1 101 ? 1.692 -5.598 -0.770 1.00 94.25 101 ASP A CA 1
ATOM 775 C C . ASP A 1 101 ? 1.159 -6.120 0.563 1.00 94.25 101 ASP A C 1
ATOM 777 O O . ASP A 1 101 ? -0.040 -6.040 0.830 1.00 94.25 101 ASP A O 1
ATOM 781 N N . ALA A 1 102 ? 2.043 -6.616 1.430 1.00 95.31 102 ALA A N 1
ATOM 782 C CA . ALA A 1 102 ? 1.662 -7.112 2.745 1.00 95.31 102 ALA A CA 1
ATOM 783 C C . ALA A 1 102 ? 1.021 -6.004 3.594 1.00 95.31 102 ALA A C 1
ATOM 785 O O . ALA A 1 102 ? -0.060 -6.198 4.149 1.00 95.31 102 ALA A O 1
ATOM 786 N N . VAL A 1 103 ? 1.637 -4.821 3.641 1.00 94.12 103 VAL A N 1
ATOM 787 C CA . VAL A 1 103 ? 1.127 -3.656 4.382 1.00 94.12 103 VAL A CA 1
ATOM 788 C C . VAL A 1 103 ? -0.256 -3.226 3.876 1.00 94.12 103 VAL A C 1
ATOM 790 O O . VAL A 1 103 ? -1.156 -2.953 4.678 1.00 94.12 103 VAL A O 1
ATOM 793 N N . GLN A 1 104 ? -0.466 -3.210 2.558 1.00 93.44 104 GLN A N 1
ATOM 794 C CA . GLN A 1 104 ? -1.764 -2.884 1.963 1.00 93.44 104 GLN A CA 1
ATOM 795 C C . GLN A 1 104 ? -2.820 -3.958 2.259 1.00 93.44 104 GLN A C 1
ATOM 797 O O . GLN A 1 104 ? -3.940 -3.625 2.648 1.00 93.44 104 GLN A O 1
ATOM 802 N N . ARG A 1 105 ? -2.476 -5.247 2.145 1.00 94.44 105 ARG A N 1
ATOM 803 C CA . ARG A 1 105 ? -3.402 -6.371 2.388 1.00 94.44 105 ARG A CA 1
ATOM 804 C C . ARG A 1 105 ? -3.763 -6.555 3.859 1.00 94.44 105 ARG A C 1
ATOM 806 O O . ARG A 1 105 ? -4.840 -7.065 4.151 1.00 94.44 105 ARG A O 1
ATOM 813 N N . LEU A 1 106 ? -2.910 -6.097 4.772 1.00 95.12 106 LEU A N 1
ATOM 814 C CA . LEU A 1 106 ? -3.217 -5.995 6.200 1.00 95.12 106 LEU A CA 1
ATOM 815 C C . LEU A 1 106 ? -4.195 -4.852 6.526 1.00 95.12 106 LEU A C 1
ATOM 817 O O . LEU A 1 106 ? -4.630 -4.737 7.668 1.00 95.12 106 LEU A O 1
ATOM 821 N N . GLY A 1 107 ? -4.541 -3.998 5.557 1.00 93.88 107 GLY A N 1
ATOM 822 C CA . GLY A 1 107 ? -5.467 -2.881 5.759 1.00 93.88 107 GLY A CA 1
ATOM 823 C C . GLY A 1 107 ? -4.868 -1.704 6.532 1.00 93.88 107 GLY A C 1
ATOM 824 O O . GLY A 1 107 ? -5.596 -0.792 6.909 1.00 93.88 107 GLY A O 1
ATOM 825 N N . VAL A 1 108 ? -3.548 -1.695 6.752 1.00 94.44 108 VAL A N 1
ATOM 826 C CA . VAL A 1 108 ? -2.831 -0.628 7.478 1.00 94.44 108 VAL A CA 1
ATOM 827 C C . VAL A 1 108 ? -2.048 0.306 6.551 1.00 94.44 108 VAL A C 1
ATOM 829 O O . VAL A 1 108 ? -1.379 1.224 7.019 1.00 94.44 108 VAL A O 1
ATOM 832 N N . GLY A 1 109 ? -2.148 0.114 5.231 1.00 92.25 109 GLY A N 1
ATOM 833 C CA . GLY A 1 109 ? -1.439 0.921 4.230 1.00 92.25 109 GLY A CA 1
ATOM 834 C C . GLY A 1 109 ? -1.735 2.421 4.282 1.00 92.25 109 GLY A C 1
ATOM 835 O O . GLY A 1 109 ? -0.850 3.212 3.976 1.00 92.25 109 GLY A O 1
ATOM 836 N N . TYR A 1 110 ? -2.912 2.823 4.771 1.00 92.31 110 TYR A N 1
ATOM 837 C CA . TYR A 1 110 ? -3.289 4.236 4.928 1.00 92.31 110 TYR A CA 1
ATOM 838 C C . TYR A 1 110 ? -2.376 5.012 5.901 1.00 92.31 110 TYR A C 1
ATOM 840 O O . TYR A 1 110 ? -2.338 6.239 5.901 1.00 92.31 110 TYR A O 1
ATOM 848 N N . HIS A 1 111 ? -1.616 4.316 6.753 1.00 92.69 111 HIS A N 1
ATOM 849 C CA . HIS A 1 111 ? -0.626 4.941 7.629 1.00 92.69 111 HIS A CA 1
ATOM 850 C C . HIS A 1 111 ? 0.697 5.288 6.936 1.00 92.69 111 HIS A C 1
ATOM 852 O O . HIS A 1 111 ? 1.493 6.022 7.529 1.00 92.69 111 HIS A O 1
ATOM 858 N N . PHE A 1 112 ? 0.918 4.770 5.725 1.00 93.44 112 PHE A N 1
ATOM 859 C CA . PHE A 1 112 ? 2.195 4.806 5.008 1.00 93.44 112 PHE A CA 1
ATOM 860 C C . PHE A 1 112 ? 2.046 5.274 3.552 1.00 93.44 112 PHE A C 1
ATOM 862 O O . PHE A 1 112 ? 2.893 4.965 2.719 1.00 93.44 112 PHE A O 1
ATOM 869 N N . GLU A 1 113 ? 0.955 5.970 3.210 1.00 92.00 113 GLU A N 1
ATOM 870 C CA . GLU A 1 113 ? 0.644 6.359 1.822 1.00 92.00 113 GLU A CA 1
ATOM 871 C C . GLU A 1 113 ? 1.783 7.146 1.171 1.00 92.00 113 GLU A C 1
ATOM 873 O O . GLU A 1 113 ? 2.147 6.889 0.025 1.00 92.00 113 GLU A O 1
ATOM 878 N N . LYS A 1 114 ? 2.386 8.068 1.928 1.00 91.38 114 LYS A N 1
ATOM 879 C CA . LYS A 1 114 ? 3.489 8.898 1.449 1.00 91.38 114 LYS A CA 1
ATOM 880 C C . LYS A 1 114 ? 4.725 8.051 1.148 1.00 91.38 114 LYS A C 1
ATOM 882 O O . LYS A 1 114 ? 5.292 8.151 0.068 1.00 91.38 114 LYS A O 1
ATOM 887 N N . GLU A 1 115 ? 5.129 7.218 2.098 1.00 91.50 115 GLU A N 1
ATOM 888 C CA . GLU A 1 115 ? 6.308 6.362 1.995 1.00 91.50 115 GLU A CA 1
ATOM 889 C C . GLU A 1 115 ? 6.160 5.339 0.864 1.00 91.50 115 GLU A C 1
ATOM 891 O O . GLU A 1 115 ? 7.097 5.113 0.101 1.00 91.50 115 GLU A O 1
ATOM 896 N N . ILE A 1 116 ? 4.969 4.753 0.722 1.00 92.00 116 ILE A N 1
ATOM 897 C CA . ILE A 1 116 ? 4.639 3.838 -0.374 1.00 92.00 116 ILE A CA 1
ATOM 898 C C . ILE A 1 116 ? 4.723 4.567 -1.720 1.00 92.00 116 ILE A C 1
ATOM 900 O O . ILE A 1 116 ? 5.309 4.025 -2.657 1.00 92.00 116 ILE A O 1
ATOM 904 N N . GLY A 1 117 ? 4.185 5.786 -1.812 1.00 90.94 117 GLY A N 1
ATOM 905 C CA . GLY A 1 117 ? 4.269 6.615 -3.015 1.00 90.94 117 GLY A CA 1
ATOM 906 C C . GLY A 1 117 ? 5.713 6.905 -3.425 1.00 90.94 117 GLY A C 1
ATOM 907 O O . GLY A 1 117 ? 6.079 6.645 -4.566 1.00 90.94 117 GLY A O 1
ATOM 908 N N . GLU A 1 118 ? 6.553 7.345 -2.483 1.00 88.88 118 GLU A N 1
ATOM 909 C CA . GLU A 1 118 ? 7.976 7.629 -2.730 1.00 88.88 118 GLU A CA 1
ATOM 910 C C . GLU A 1 118 ? 8.755 6.387 -3.197 1.00 88.88 118 GLU A C 1
ATOM 912 O O . GLU A 1 118 ? 9.666 6.487 -4.019 1.00 88.88 118 GLU A O 1
ATOM 917 N N . VAL A 1 119 ? 8.437 5.200 -2.669 1.00 87.50 119 VAL A N 1
ATOM 918 C CA . VAL A 1 119 ? 9.081 3.956 -3.117 1.00 87.50 119 VAL A CA 1
ATOM 919 C C . VAL A 1 119 ? 8.624 3.580 -4.521 1.00 87.50 119 VAL A C 1
ATOM 921 O O . VAL A 1 119 ? 9.455 3.173 -5.330 1.00 87.50 119 VAL A O 1
ATOM 924 N N . LEU A 1 120 ? 7.330 3.700 -4.814 1.00 89.31 120 LEU A N 1
ATOM 925 C CA . LEU A 1 120 ? 6.781 3.333 -6.117 1.00 89.31 120 LEU A CA 1
ATOM 926 C C . LEU A 1 120 ? 7.204 4.300 -7.225 1.00 89.31 120 LEU A C 1
ATOM 928 O O . LEU A 1 120 ? 7.482 3.833 -8.322 1.00 89.31 120 LEU A O 1
ATOM 932 N N . GLU A 1 121 ? 7.366 5.588 -6.921 1.00 88.44 121 GLU A N 1
ATOM 933 C CA . GLU A 1 121 ? 7.962 6.574 -7.833 1.00 88.44 121 GLU A CA 1
ATOM 934 C C . GLU A 1 121 ? 9.376 6.150 -8.250 1.00 88.44 121 GLU A C 1
ATOM 936 O O . GLU A 1 121 ? 9.670 6.044 -9.434 1.00 88.44 121 GLU A O 1
ATOM 941 N N . ARG A 1 122 ? 10.224 5.750 -7.292 1.00 84.31 122 ARG A N 1
ATOM 942 C CA . ARG A 1 122 ? 11.570 5.237 -7.609 1.00 84.31 122 ARG A CA 1
ATOM 943 C C . ARG A 1 122 ? 11.535 3.954 -8.442 1.00 84.31 122 ARG A C 1
ATOM 945 O O . ARG A 1 122 ? 12.430 3.727 -9.245 1.00 84.31 122 ARG A O 1
ATOM 952 N N . VAL A 1 123 ? 10.550 3.081 -8.221 1.00 82.56 123 VAL A N 1
ATOM 953 C CA . VAL A 1 123 ? 10.380 1.839 -9.001 1.00 82.56 123 VAL A CA 1
ATOM 954 C C . VAL A 1 123 ? 9.915 2.125 -10.433 1.00 82.56 123 VAL A C 1
ATOM 956 O O . VAL A 1 123 ? 10.226 1.351 -11.341 1.00 82.56 123 VAL A O 1
ATOM 959 N N . ASP A 1 124 ? 9.171 3.207 -10.638 1.00 83.25 124 ASP A N 1
ATOM 960 C CA . ASP A 1 124 ? 8.795 3.698 -11.963 1.00 83.25 124 ASP A CA 1
ATOM 961 C C . ASP A 1 124 ? 10.014 4.309 -12.675 1.00 83.25 124 ASP A C 1
ATOM 963 O O . ASP A 1 124 ? 10.336 3.897 -13.788 1.00 83.25 124 ASP A O 1
ATOM 967 N N . ASP A 1 125 ? 10.773 5.169 -11.982 1.00 81.94 125 ASP A N 1
ATOM 968 C CA . ASP A 1 125 ? 11.983 5.836 -12.496 1.00 81.94 125 ASP A CA 1
ATOM 969 C C . ASP A 1 125 ? 13.076 4.861 -12.961 1.00 81.94 125 ASP A C 1
ATOM 971 O O . ASP A 1 125 ? 13.815 5.146 -13.903 1.00 81.94 125 ASP A O 1
ATOM 975 N N . LEU A 1 126 ? 13.203 3.707 -12.299 1.00 77.00 126 LEU A N 1
ATOM 976 C CA . LEU A 1 126 ? 14.167 2.664 -12.677 1.00 77.00 126 LEU A CA 1
ATOM 977 C C . LEU A 1 126 ? 13.819 1.972 -14.003 1.00 77.00 126 LEU A C 1
ATOM 979 O O . LEU A 1 126 ? 14.673 1.291 -14.570 1.00 77.00 126 LEU A O 1
ATOM 983 N N . GLY A 1 127 ? 12.597 2.162 -14.504 1.00 70.00 127 GLY A N 1
ATOM 984 C CA . GLY A 1 127 ? 12.164 1.678 -15.807 1.00 70.00 127 GLY A CA 1
ATOM 985 C C . GLY A 1 127 ? 12.055 0.156 -15.920 1.00 70.00 127 GLY A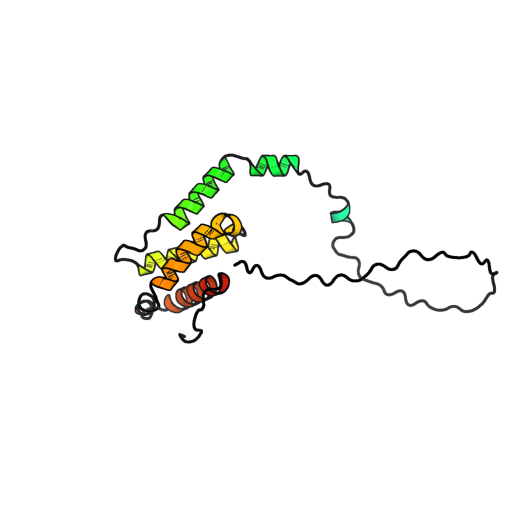 C 1
ATOM 986 O O . GLY A 1 127 ? 12.124 -0.592 -14.942 1.00 70.00 127 GLY A O 1
ATOM 987 N N . ASP A 1 128 ? 11.838 -0.299 -17.153 1.00 67.50 128 ASP A N 1
ATOM 988 C CA . ASP A 1 128 ? 11.653 -1.716 -17.486 1.00 67.50 128 ASP A CA 1
ATOM 989 C C . ASP A 1 128 ? 12.991 -2.466 -17.640 1.00 67.50 128 ASP A C 1
ATOM 991 O O . ASP A 1 128 ? 13.023 -3.694 -17.550 1.00 67.50 128 ASP A O 1
ATOM 995 N N . ASP A 1 129 ? 14.111 -1.753 -17.794 1.00 61.28 129 ASP A N 1
ATOM 996 C CA . ASP A 1 129 ? 15.442 -2.336 -18.032 1.00 61.28 129 ASP A CA 1
ATOM 997 C C . ASP A 1 129 ? 15.939 -3.183 -16.848 1.00 61.28 129 ASP A C 1
ATOM 999 O O . ASP A 1 129 ? 16.563 -4.226 -17.043 1.00 61.28 129 ASP A O 1
ATOM 1003 N N . LEU A 1 130 ? 15.611 -2.779 -15.615 1.00 61.88 130 LEU A N 1
ATOM 1004 C CA . LEU A 1 130 ? 15.965 -3.518 -14.398 1.00 61.88 130 LEU A CA 1
ATOM 1005 C C . LEU A 1 130 ? 15.047 -4.727 -14.150 1.00 61.88 130 LEU A C 1
ATOM 1007 O O . LEU A 1 130 ? 15.417 -5.656 -13.444 1.00 61.88 130 LEU A O 1
ATOM 1011 N N . PHE A 1 131 ? 13.846 -4.727 -14.733 1.00 60.72 131 PHE A N 1
ATOM 1012 C CA . PHE A 1 131 ? 12.901 -5.841 -14.619 1.00 60.72 131 PHE A CA 1
ATOM 1013 C C . PHE A 1 131 ? 12.993 -6.817 -15.800 1.00 60.72 131 PHE A C 1
ATOM 1015 O O . PHE A 1 131 ? 12.562 -7.957 -15.678 1.00 60.72 131 PHE A O 1
ATOM 1022 N N . SER A 1 132 ? 13.620 -6.419 -16.909 1.00 57.34 132 SER A N 1
ATOM 1023 C CA . SER A 1 132 ? 13.809 -7.262 -18.098 1.00 57.34 132 SER A CA 1
ATOM 1024 C C . SER A 1 132 ? 14.797 -8.418 -17.877 1.00 57.34 132 SER A C 1
ATOM 1026 O O . SER A 1 132 ? 14.666 -9.465 -18.508 1.00 57.34 132 SER A O 1
ATOM 1028 N N . ASN A 1 133 ? 15.758 -8.282 -16.952 1.00 53.16 133 ASN A N 1
ATOM 1029 C CA . ASN A 1 133 ? 16.695 -9.362 -16.590 1.00 53.16 133 ASN A CA 1
ATOM 1030 C C . ASN A 1 133 ? 16.099 -10.405 -15.628 1.00 53.16 133 ASN A C 1
ATOM 1032 O O . ASN A 1 133 ? 16.714 -11.444 -15.385 1.00 53.16 133 ASN A O 1
ATOM 1036 N N . ILE A 1 134 ? 14.882 -10.181 -15.123 1.00 54.47 134 ILE A N 1
ATOM 1037 C CA . ILE A 1 134 ? 14.166 -11.150 -14.282 1.00 54.47 134 ILE A CA 1
ATOM 1038 C C . ILE A 1 134 ? 13.675 -12.350 -15.132 1.00 54.47 134 ILE A C 1
ATOM 1040 O O . ILE A 1 134 ? 13.371 -13.418 -14.596 1.00 54.47 134 ILE A O 1
ATOM 1044 N N . GLY A 1 135 ? 13.703 -12.223 -16.465 1.00 47.62 135 GLY A N 1
ATOM 1045 C CA . GLY A 1 135 ? 13.158 -13.163 -17.448 1.00 47.62 135 GLY A CA 1
ATOM 1046 C C . GLY A 1 135 ? 13.778 -14.563 -17.543 1.00 47.62 135 GLY A C 1
ATOM 1047 O O . GLY A 1 135 ? 13.251 -15.388 -18.285 1.00 47.62 135 GLY A O 1
ATOM 1048 N N . ASP A 1 136 ? 14.842 -14.898 -16.807 1.00 50.06 136 ASP A N 1
ATOM 1049 C CA . ASP A 1 136 ? 15.448 -16.238 -16.926 1.00 50.06 136 ASP A CA 1
ATOM 1050 C C . ASP A 1 136 ? 14.805 -17.295 -16.003 1.00 50.06 136 ASP A C 1
ATOM 1052 O O . ASP A 1 136 ? 15.029 -18.497 -16.161 1.00 50.06 136 ASP A O 1
ATOM 1056 N N . LYS A 1 137 ? 13.968 -16.903 -15.026 1.00 48.03 137 LYS A N 1
ATOM 1057 C CA . LYS A 1 137 ? 13.295 -17.852 -14.113 1.00 48.03 137 LYS A CA 1
ATOM 1058 C C . LYS A 1 137 ? 11.886 -17.375 -13.790 1.00 48.03 137 LYS A C 1
ATOM 1060 O O . LYS A 1 137 ? 11.699 -16.213 -13.467 1.00 48.03 137 LYS A O 1
ATOM 1065 N N . GLY A 1 138 ? 10.900 -18.280 -13.775 1.00 50.62 138 GLY A N 1
ATOM 1066 C CA . GLY A 1 138 ? 9.460 -18.013 -13.552 1.00 50.62 138 GLY A CA 1
ATOM 1067 C C . GLY A 1 138 ? 9.049 -17.230 -12.283 1.00 50.62 138 GLY A C 1
ATOM 1068 O O . GLY A 1 138 ? 7.861 -17.057 -12.032 1.00 50.62 138 GLY A O 1
ATOM 1069 N N . SER A 1 139 ? 10.015 -16.735 -11.507 1.00 57.31 139 SER A N 1
ATOM 1070 C CA . SER A 1 139 ? 9.896 -15.608 -10.578 1.00 57.31 139 SER A CA 1
ATOM 1071 C C . SER A 1 139 ? 9.440 -14.309 -11.272 1.00 57.31 139 SER A C 1
ATOM 1073 O O . SER A 1 139 ? 8.822 -13.467 -10.624 1.00 57.31 139 SER A O 1
ATOM 1075 N N . ASP A 1 140 ? 9.680 -14.165 -12.579 1.00 70.50 140 ASP A N 1
ATOM 1076 C CA . ASP A 1 140 ? 9.410 -12.940 -13.343 1.00 70.50 140 ASP A CA 1
ATOM 1077 C C . ASP A 1 140 ? 7.942 -12.508 -13.364 1.00 70.50 140 ASP A C 1
ATOM 1079 O O . ASP A 1 140 ? 7.607 -11.408 -12.926 1.00 70.50 140 ASP A O 1
ATOM 1083 N N . LEU A 1 141 ? 7.022 -13.407 -13.734 1.00 80.88 141 LEU A N 1
ATOM 1084 C CA . LEU A 1 141 ? 5.606 -13.045 -13.870 1.00 80.88 141 LEU A CA 1
ATOM 1085 C C . LEU A 1 141 ? 4.998 -12.548 -12.552 1.00 80.88 141 LEU A C 1
ATOM 1087 O O . LEU A 1 141 ? 4.203 -11.610 -12.551 1.00 80.88 141 LEU A O 1
ATOM 1091 N N . TYR A 1 142 ? 5.363 -13.163 -11.422 1.00 84.38 142 TYR A N 1
ATOM 1092 C CA . TYR A 1 142 ? 4.869 -12.731 -10.114 1.00 84.38 142 TYR A CA 1
ATOM 1093 C C . TYR A 1 142 ? 5.325 -11.303 -9.797 1.00 84.38 142 TYR A C 1
ATOM 1095 O O . TYR A 1 142 ? 4.511 -10.479 -9.378 1.00 84.38 142 TYR A O 1
ATOM 1103 N N . HIS A 1 143 ? 6.606 -11.000 -10.007 1.00 80.38 143 HIS A N 1
ATOM 1104 C CA . HIS A 1 143 ? 7.167 -9.686 -9.704 1.00 80.38 143 HIS A CA 1
ATOM 1105 C C . HIS A 1 143 ? 6.704 -8.613 -10.690 1.00 80.38 143 HIS A C 1
ATOM 1107 O O . HIS A 1 143 ? 6.327 -7.525 -10.250 1.00 80.38 143 HIS A O 1
ATOM 1113 N N . ALA A 1 144 ? 6.626 -8.936 -11.981 1.00 81.31 144 ALA A N 1
ATOM 1114 C CA . ALA A 1 144 ? 6.082 -8.062 -13.013 1.00 81.31 144 ALA A CA 1
ATOM 1115 C C . ALA A 1 144 ? 4.602 -7.733 -12.753 1.00 81.31 144 ALA A C 1
ATOM 1117 O O . ALA A 1 144 ? 4.224 -6.561 -12.700 1.00 81.31 144 ALA A O 1
ATOM 1118 N N . ALA A 1 145 ? 3.765 -8.743 -12.482 1.00 86.62 145 ALA A N 1
ATOM 1119 C CA . ALA A 1 145 ? 2.351 -8.536 -12.162 1.00 86.62 145 ALA A CA 1
ATOM 1120 C C . ALA A 1 145 ? 2.162 -7.746 -10.858 1.00 86.62 145 ALA A C 1
ATOM 1122 O O . ALA A 1 145 ? 1.258 -6.910 -10.756 1.00 86.62 145 ALA A O 1
ATOM 1123 N N . LEU A 1 146 ? 3.016 -7.988 -9.858 1.00 90.19 146 LEU A N 1
ATOM 1124 C CA . LEU A 1 146 ? 2.999 -7.257 -8.596 1.00 90.19 146 LEU A CA 1
ATOM 1125 C C . LEU A 1 146 ? 3.352 -5.779 -8.799 1.00 90.19 146 LEU A C 1
ATOM 1127 O O . LEU A 1 146 ? 2.602 -4.916 -8.340 1.00 90.19 146 LEU A O 1
ATOM 1131 N N . ARG A 1 147 ? 4.439 -5.485 -9.521 1.00 87.94 147 ARG A N 1
ATOM 1132 C CA . ARG A 1 147 ? 4.839 -4.119 -9.890 1.00 87.94 147 ARG A CA 1
ATOM 1133 C C . ARG A 1 147 ? 3.714 -3.415 -10.640 1.00 87.94 147 ARG A C 1
ATOM 1135 O O . ARG A 1 147 ? 3.268 -2.353 -10.212 1.00 87.94 147 ARG A O 1
ATOM 1142 N N . PHE A 1 148 ? 3.210 -4.043 -1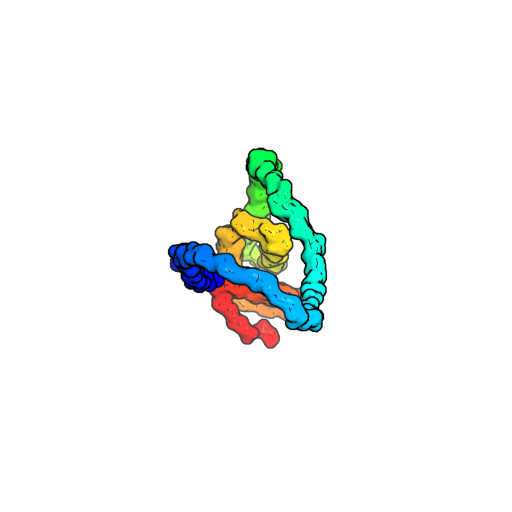1.702 1.00 87.44 148 PHE A N 1
ATOM 1143 C CA . PHE A 1 148 ? 2.131 -3.507 -12.528 1.00 87.44 148 PHE A CA 1
ATOM 1144 C C . PHE A 1 148 ? 0.898 -3.150 -11.694 1.00 87.44 148 PHE A C 1
ATOM 1146 O O . PHE A 1 148 ? 0.360 -2.046 -11.803 1.00 87.44 148 PHE A O 1
ATOM 1153 N N . ARG A 1 149 ? 0.460 -4.068 -10.824 1.00 92.31 149 ARG A N 1
ATOM 1154 C CA . ARG A 1 149 ? -0.691 -3.835 -9.950 1.00 92.31 149 ARG A CA 1
ATOM 1155 C C . ARG A 1 149 ? -0.444 -2.678 -8.987 1.00 92.31 149 ARG A C 1
ATOM 1157 O O . ARG A 1 149 ? -1.314 -1.819 -8.878 1.00 92.31 149 ARG A O 1
ATOM 1164 N N . LEU A 1 150 ? 0.693 -2.659 -8.292 1.00 93.00 150 LEU A N 1
ATOM 1165 C CA . LEU A 1 150 ? 0.988 -1.638 -7.283 1.00 93.00 150 LEU A CA 1
ATOM 1166 C C . LEU A 1 150 ? 1.093 -0.239 -7.899 1.00 93.00 150 LEU A C 1
ATOM 1168 O O . LEU A 1 150 ? 0.498 0.701 -7.376 1.00 93.00 150 LEU A O 1
ATOM 1172 N N . LEU A 1 151 ? 1.769 -0.114 -9.043 1.00 90.31 151 LEU A N 1
ATOM 1173 C CA . LEU A 1 151 ? 1.879 1.145 -9.779 1.00 90.31 151 LEU A CA 1
ATOM 1174 C C . LEU A 1 151 ? 0.504 1.647 -10.244 1.00 90.31 151 LEU A C 1
ATOM 1176 O O . LEU A 1 151 ? 0.140 2.795 -9.983 1.00 90.31 151 LEU A O 1
ATOM 1180 N N . ARG A 1 152 ? -0.326 0.779 -10.839 1.00 90.12 152 ARG A N 1
ATOM 1181 C CA . ARG A 1 152 ? -1.686 1.166 -11.255 1.00 90.12 152 ARG A CA 1
ATOM 1182 C C . ARG A 1 152 ? -2.594 1.534 -10.090 1.00 90.12 152 ARG A C 1
ATOM 1184 O O . ARG A 1 152 ? -3.396 2.454 -10.221 1.00 90.12 152 ARG A O 1
ATOM 1191 N N . GLN A 1 153 ? -2.475 0.841 -8.959 1.00 89.44 153 GLN A N 1
ATOM 1192 C CA . GLN A 1 153 ? -3.233 1.165 -7.748 1.00 89.44 153 GLN A CA 1
ATOM 1193 C C . GLN A 1 153 ? -2.905 2.563 -7.210 1.00 89.44 153 GLN A C 1
ATOM 1195 O O . GLN A 1 153 ? -3.780 3.193 -6.624 1.00 89.44 153 GLN A O 1
ATOM 1200 N N . GLN A 1 154 ? -1.687 3.059 -7.436 1.00 86.81 154 GLN A N 1
ATOM 1201 C CA . GLN A 1 154 ? -1.270 4.414 -7.058 1.00 86.81 154 GLN A CA 1
ATOM 1202 C C . GLN A 1 154 ? -1.440 5.454 -8.180 1.00 86.81 154 GLN A C 1
ATOM 1204 O O . GLN A 1 154 ? -1.098 6.618 -7.995 1.00 86.81 154 GLN A O 1
ATOM 1209 N N . GLY A 1 155 ? -1.992 5.064 -9.333 1.00 86.81 155 GLY A N 1
ATOM 1210 C CA . GLY A 1 155 ? -2.270 5.977 -10.444 1.00 86.81 155 GLY A CA 1
ATOM 1211 C C . GLY 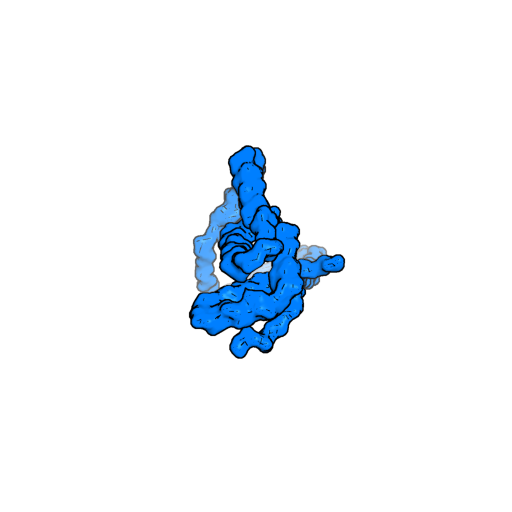A 1 155 ? -1.090 6.245 -11.382 1.00 86.81 155 GLY A C 1
ATOM 1212 O O . GLY A 1 155 ? -1.190 7.147 -12.213 1.00 86.81 155 GLY A O 1
ATOM 1213 N N . PHE A 1 156 ? -0.004 5.469 -11.298 1.00 85.62 156 PHE A N 1
ATOM 1214 C CA . PHE A 1 156 ? 1.097 5.570 -12.258 1.00 85.62 156 PHE A CA 1
ATOM 1215 C C . PHE A 1 156 ? 0.666 5.040 -13.640 1.00 85.62 156 PHE A C 1
ATOM 1217 O O . PHE A 1 156 ? -0.011 4.003 -13.732 1.00 85.62 156 PHE A O 1
ATOM 1224 N N . PRO A 1 157 ? 1.034 5.732 -14.733 1.00 81.44 157 PRO A N 1
ATOM 1225 C CA . PRO A 1 157 ? 0.688 5.328 -16.088 1.00 81.44 157 PRO A CA 1
ATOM 1226 C C . PRO A 1 157 ? 1.568 4.161 -16.555 1.00 81.44 157 PRO A C 1
ATOM 1228 O O . PRO A 1 157 ? 2.601 4.357 -17.181 1.00 81.44 157 PRO A O 1
ATOM 1231 N N . VAL A 1 158 ? 1.129 2.927 -16.299 1.00 78.38 158 VAL A N 1
ATOM 1232 C CA . VAL A 1 158 ? 1.850 1.725 -16.756 1.00 78.38 158 VAL A CA 1
ATOM 1233 C C . VAL A 1 158 ? 1.254 1.179 -18.052 1.00 78.38 158 VAL A C 1
ATOM 1235 O O . VAL A 1 158 ? 0.051 0.863 -18.116 1.00 78.38 158 VAL A O 1
ATOM 1238 N N . SER A 1 159 ? 2.103 1.031 -19.074 1.00 75.00 159 SER A N 1
ATOM 1239 C CA . SER A 1 159 ? 1.747 0.368 -20.332 1.00 75.00 159 SER A CA 1
ATOM 1240 C C . SER A 1 159 ? 1.327 -1.084 -20.062 1.00 75.00 159 SER A C 1
ATOM 1242 O O . SER A 1 159 ? 2.016 -1.792 -19.333 1.00 75.00 159 SER A O 1
ATOM 1244 N N . PRO A 1 160 ? 0.204 -1.563 -20.624 1.00 67.88 160 PRO A N 1
ATOM 1245 C CA . PRO A 1 160 ? -0.182 -2.969 -20.515 1.00 67.88 160 PRO A CA 1
ATOM 1246 C C . PRO A 1 160 ? 0.691 -3.897 -21.377 1.00 67.88 160 PRO A C 1
ATOM 1248 O O . PRO A 1 160 ? 0.573 -5.112 -21.259 1.00 67.88 160 PRO A O 1
ATOM 1251 N N . GLY A 1 161 ? 1.511 -3.345 -22.277 1.00 61.19 161 GLY A N 1
ATOM 1252 C CA . GLY A 1 161 ? 2.255 -4.103 -23.277 1.00 61.19 161 GLY A CA 1
ATOM 1253 C C . GLY A 1 161 ? 3.642 -4.520 -22.813 1.00 61.19 161 GLY A C 1
ATOM 1254 O O . GLY A 1 161 ? 4.590 -4.002 -23.376 1.00 61.19 161 GLY A O 1
ATOM 1255 N N . TRP A 1 162 ? 3.726 -5.426 -21.834 1.00 53.72 162 TRP A N 1
ATOM 1256 C CA . TRP A 1 162 ? 4.872 -6.311 -21.563 1.00 53.72 162 TRP A CA 1
ATOM 1257 C C . TRP A 1 162 ? 4.363 -7.525 -20.764 1.00 53.72 162 TRP A C 1
ATOM 1259 O O . TRP A 1 162 ? 4.395 -7.543 -19.534 1.00 53.72 162 TRP A O 1
ATOM 1269 N N . VAL A 1 163 ? 3.807 -8.498 -21.488 1.00 46.34 163 VAL A N 1
ATOM 1270 C CA . VAL A 1 163 ? 3.661 -9.913 -21.101 1.00 46.34 163 VAL A CA 1
ATOM 1271 C C . VAL A 1 163 ? 4.024 -10.734 -22.328 1.00 46.34 163 VAL A C 1
ATOM 1273 O O . VAL A 1 163 ? 3.625 -10.298 -23.435 1.00 46.34 163 VAL A O 1
#

Sequence (163 aa):
MHAIIFMSSSSLPLPSAANSPATQTQATAGTVDHVSSASLPRTVWGNGFLDHRFDYASLQANHKQPKHEVLKQEVRKMVIDYDVKSGDSESHIADKLRLIDAVQRLGVGYHFEKEIGEVLERVDDLGDDLFSNIGDKGSDLYHAALRFRLLRQQGFPVSPGWV

InterPro domains:
  IPR001906 Terpene synthase, N-terminal domain [PF01397] (45-160)
  IPR008930 Terpenoid cyclases/protein prenyltransferase alpha-alpha toroid [SSF48239] (43-161)
  IPR036965 Terpene synthase, N-terminal domain superfamily [G3DSA:1.50.10.130] (45-163)
  IPR050148 Terpene synthase-like [PTHR31225] (38-159)

Radius of gyration: 28.47 Å; chains: 1; bounding box: 93×37×48 Å

Foldseek 3Di:
DDDDPDPDDDDDDDDDDDDDDDDDDDDDDDDPDPPPPPCDDADPCHCVVVPDDDPVPVVVVVVPDVVNVVVLVVLLCVLAVQDCPDPVRQVSVLVNLVSLVVCVVVVNNVSCVPSLVVSLVVVVVVPCPSLVVVPPDPVNVVSVVSNVVSCVVNPHDDDPPDD